Protein AF-W1YRT7-F1 (afdb_monomer)

Secondary structure (DSSP, 8-state):
--SHHHHHHHHHHSEEEE-SS-EEEE---SS-TTSPP-------TTT---HHHHHHHHHHHTT-

Nearest PDB structures (foldseek):
  5by8-assembly1_B  TM=4.586E-01  e=3.751E+00  Aspergillus nidulans FGSC A4
  8i9r-assembly1_Cx  TM=4.466E-01  e=6.552E+00  Thermochaetoides thermophila DSM 1495
  8pv3-assembly1_Cg  TM=3.361E-01  e=4.312E+00  Thermochaetoides thermophila DSM 1495

Radius of gyration: 12.99 Å; Cα contacts (8 Å, |Δi|>4): 46; chains: 1; bounding box: 32×23×30 Å

Organism: NCBI:txid408170

Foldseek 3Di:
DPDPVVVVCQVPPFDWDDDPVDIDRDDDDPDDPPDDDDDDDDDDCVVPVDPVVVVVVVVVVVVD

InterPro domains:
  IPR000100 Ribonuclease P [PF00825] (2-63)
  IPR000100 Ribonuclease P [PTHR33992] (1-63)
  IPR000100 Ribonuclease P [TIGR00188] (3-63)
  IPR014721 Small ribosomal subunit protein uS5 domain 2-type fold, subgroup [G3DSA:3.30.230.10] (1-64)
  IPR020539 Ribonuclease P, conserved site [PS00648] (48-62)
  IPR020568 Ribosomal protein uS5 domain 2-type superfamily [SSF54211] (2-63)

Mean predicted aligned error: 4.4 Å

pLDDT: mean 89.94, std 10.1, range [58.44, 98.56]

Structure (mmCIF, N/CA/C/O backbone):
data_AF-W1YRT7-F1
#
_entry.id   AF-W1YRT7-F1
#
loop_
_atom_site.group_PDB
_atom_site.id
_atom_site.type_symbol
_atom_site.label_atom_id
_atom_site.label_alt_id
_atom_site.label_comp_id
_atom_site.label_asym_id
_atom_site.label_entity_id
_atom_site.label_seq_id
_atom_site.pdbx_PDB_ins_code
_atom_site.Cartn_x
_atom_site.Cartn_y
_atom_site.Cartn_z
_atom_site.occupancy
_atom_site.B_iso_or_equiv
_atom_site.auth_seq_id
_atom_site.auth_comp_id
_atom_site.auth_asym_id
_atom_site.auth_atom_id
_atom_site.pdbx_PDB_model_num
ATOM 1 N N . MET A 1 1 ? 9.829 1.150 -0.749 1.00 70.81 1 MET A N 1
ATOM 2 C CA . MET A 1 1 ? 9.931 2.617 -0.865 1.00 70.81 1 MET A CA 1
ATOM 3 C C . MET A 1 1 ? 10.407 3.163 0.452 1.00 70.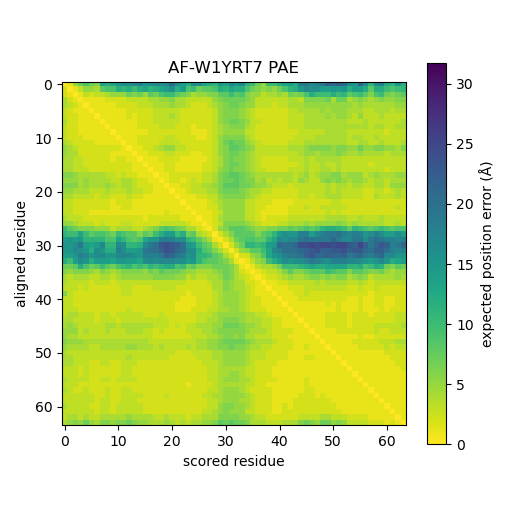81 1 MET A C 1
ATOM 5 O O . MET A 1 1 ? 9.905 2.728 1.489 1.00 70.81 1 MET A O 1
ATOM 9 N N . LEU A 1 2 ? 11.392 4.047 0.404 1.00 75.12 2 LEU A N 1
ATOM 10 C CA . LEU A 1 2 ? 12.079 4.542 1.593 1.00 75.12 2 LEU A CA 1
ATOM 11 C C . LEU A 1 2 ? 11.696 5.996 1.871 1.00 75.12 2 LEU A C 1
ATOM 13 O O . LEU A 1 2 ? 11.644 6.398 3.031 1.00 75.12 2 LEU A O 1
ATOM 17 N N . ARG A 1 3 ? 11.365 6.759 0.824 1.00 85.56 3 ARG A N 1
ATOM 18 C CA . ARG A 1 3 ? 11.111 8.198 0.900 1.00 85.56 3 ARG A CA 1
ATOM 19 C C . ARG A 1 3 ? 9.724 8.558 0.371 1.00 85.56 3 ARG A C 1
ATOM 21 O O . ARG A 1 3 ? 9.133 7.826 -0.419 1.00 85.56 3 ARG A O 1
ATOM 28 N N . SER A 1 4 ? 9.181 9.690 0.819 1.00 87.12 4 SER A N 1
ATOM 29 C CA . SER A 1 4 ? 7.885 10.213 0.353 1.00 87.12 4 SER A CA 1
ATOM 30 C C . SER A 1 4 ? 7.892 10.578 -1.136 1.00 87.12 4 SER A C 1
ATOM 32 O O . SER A 1 4 ? 6.852 10.486 -1.794 1.00 87.12 4 SER A O 1
ATOM 34 N N . GLU A 1 5 ? 9.052 10.956 -1.673 1.00 90.44 5 GLU A N 1
ATOM 35 C CA . GLU A 1 5 ? 9.257 11.224 -3.100 1.00 90.44 5 GLU A CA 1
ATOM 36 C C . GLU A 1 5 ? 9.016 9.973 -3.955 1.00 90.44 5 GLU A C 1
ATOM 38 O O . GLU A 1 5 ? 8.227 10.048 -4.894 1.00 90.44 5 GLU A O 1
ATOM 43 N N . ASP A 1 6 ? 9.537 8.805 -3.552 1.00 88.94 6 ASP A N 1
ATOM 44 C CA . ASP A 1 6 ? 9.313 7.526 -4.249 1.00 88.94 6 ASP A CA 1
ATOM 45 C C . ASP A 1 6 ? 7.814 7.227 -4.416 1.00 88.94 6 ASP A C 1
ATOM 47 O O . ASP A 1 6 ? 7.347 6.808 -5.477 1.00 88.94 6 ASP A O 1
ATOM 51 N N . PHE A 1 7 ? 7.038 7.463 -3.351 1.00 89.62 7 PHE A N 1
ATOM 52 C CA . PHE A 1 7 ? 5.587 7.286 -3.373 1.00 89.62 7 PHE A CA 1
ATOM 53 C C . PHE A 1 7 ? 4.911 8.279 -4.309 1.00 89.62 7 PHE A C 1
ATOM 55 O O . PHE A 1 7 ? 3.986 7.911 -5.030 1.00 89.62 7 PHE A O 1
ATOM 62 N N . THR A 1 8 ? 5.344 9.538 -4.279 1.00 92.31 8 THR A N 1
ATOM 63 C CA . THR A 1 8 ? 4.766 10.592 -5.116 1.00 92.31 8 THR A CA 1
ATOM 64 C C . THR A 1 8 ? 4.977 10.274 -6.590 1.00 92.31 8 THR A C 1
ATOM 66 O O . THR A 1 8 ? 4.020 10.346 -7.361 1.00 92.31 8 THR A O 1
ATOM 69 N N . THR A 1 9 ? 6.184 9.847 -6.962 1.00 91.69 9 THR A N 1
ATOM 70 C CA . THR A 1 9 ? 6.512 9.397 -8.317 1.00 91.69 9 THR A CA 1
ATOM 71 C C . THR A 1 9 ? 5.636 8.216 -8.723 1.00 91.69 9 THR A C 1
ATOM 73 O O . THR A 1 9 ? 4.890 8.316 -9.692 1.00 91.69 9 THR A O 1
ATOM 76 N N . ALA A 1 10 ? 5.603 7.137 -7.934 1.00 92.56 10 ALA A N 1
ATOM 77 C CA . ALA A 1 10 ? 4.795 5.965 -8.272 1.00 92.56 10 ALA A CA 1
ATOM 78 C C . ALA A 1 10 ? 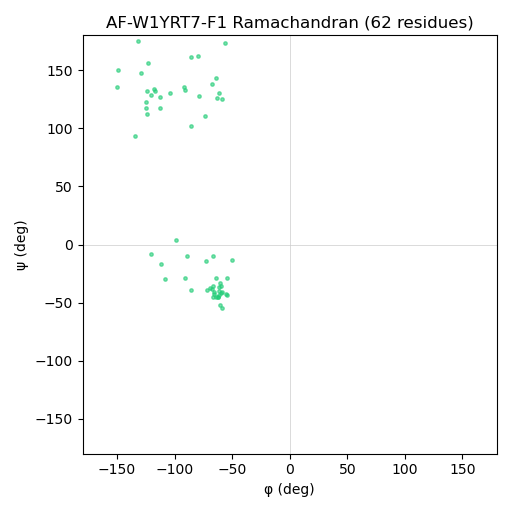3.293 6.275 -8.404 1.00 92.56 10 ALA A C 1
ATOM 80 O O . ALA A 1 10 ? 2.615 5.710 -9.260 1.00 92.56 10 ALA A O 1
ATOM 81 N N . VAL A 1 11 ? 2.759 7.183 -7.582 1.00 92.88 11 VAL A N 1
ATOM 82 C CA . VAL A 1 11 ? 1.347 7.585 -7.652 1.00 92.88 11 VAL A CA 1
ATOM 83 C C . VAL A 1 11 ? 1.048 8.443 -8.880 1.00 92.88 11 VAL A C 1
ATOM 85 O O . VAL A 1 11 ? -0.024 8.289 -9.463 1.00 92.88 11 VAL A O 1
ATOM 88 N N . ARG A 1 12 ? 1.956 9.353 -9.253 1.00 94.00 12 ARG A N 1
ATOM 89 C CA . ARG A 1 12 ? 1.728 10.325 -10.332 1.00 94.00 12 ARG A CA 1
ATOM 90 C C . ARG A 1 12 ? 2.063 9.792 -11.720 1.00 94.00 12 ARG A C 1
ATOM 92 O O . ARG A 1 12 ? 1.344 10.119 -12.655 1.00 94.00 12 ARG A O 1
ATOM 99 N N . SER A 1 13 ? 3.137 9.019 -11.854 1.00 91.75 13 SER A N 1
ATOM 100 C CA . SER A 1 13 ? 3.663 8.572 -13.152 1.00 91.75 13 SER A CA 1
ATOM 101 C C . SER A 1 13 ? 3.717 7.054 -13.313 1.00 91.75 13 SER A C 1
ATOM 103 O O . SER A 1 13 ? 4.013 6.573 -14.402 1.00 91.75 13 SER A O 1
ATOM 105 N N . GLY A 1 14 ? 3.450 6.288 -12.252 1.00 92.12 14 GLY A N 1
ATOM 106 C CA . GLY A 1 14 ? 3.458 4.829 -12.304 1.00 92.12 14 GLY A CA 1
ATOM 107 C C . GLY A 1 14 ? 2.186 4.224 -12.904 1.00 92.12 14 GLY A C 1
ATOM 108 O O . GLY A 1 14 ? 1.118 4.841 -12.940 1.00 92.12 14 GLY A O 1
ATOM 109 N N . ALA A 1 15 ? 2.286 2.957 -13.304 1.00 94.44 15 ALA A N 1
ATOM 110 C CA . ALA A 1 15 ? 1.138 2.131 -13.645 1.00 94.44 15 ALA A CA 1
ATOM 111 C C . ALA A 1 15 ? 0.248 1.916 -12.412 1.00 94.44 15 ALA A C 1
ATOM 113 O O . ALA A 1 15 ? 0.726 1.752 -11.286 1.00 94.44 15 ALA A O 1
ATOM 114 N N . ARG A 1 16 ? -1.068 1.889 -12.629 1.00 95.88 16 ARG A N 1
ATOM 115 C CA . ARG A 1 16 ? -2.069 1.722 -11.573 1.00 95.88 16 ARG A CA 1
ATOM 116 C C . ARG A 1 16 ? -2.903 0.475 -11.831 1.00 95.88 16 ARG A C 1
ATOM 118 O O . ARG A 1 16 ? -3.514 0.349 -12.885 1.00 95.88 16 ARG A O 1
ATOM 125 N N . ALA A 1 17 ? -3.013 -0.381 -10.822 1.00 96.88 17 ALA A N 1
ATOM 126 C CA . ALA A 1 17 ? -3.941 -1.508 -10.801 1.00 96.88 17 ALA A CA 1
ATOM 127 C C . ALA A 1 17 ? -4.741 -1.494 -9.495 1.00 96.88 17 ALA A C 1
ATOM 129 O O . ALA A 1 17 ? -4.250 -1.057 -8.453 1.00 96.88 17 ALA A O 1
ATOM 130 N N . GLY A 1 18 ? -5.992 -1.948 -9.527 1.00 95.44 18 GLY A N 1
ATOM 131 C CA . GLY A 1 18 ? -6.870 -1.845 -8.369 1.00 95.44 18 GLY A CA 1
ATOM 132 C C . GLY A 1 18 ? -7.893 -2.961 -8.270 1.00 95.44 18 GLY A C 1
ATOM 133 O O . GLY A 1 18 ? -8.372 -3.498 -9.260 1.00 95.44 18 GLY A O 1
ATOM 134 N N . SER A 1 19 ? -8.247 -3.266 -7.031 1.00 95.06 19 SER A N 1
ATOM 135 C CA . SER A 1 19 ? -9.356 -4.120 -6.634 1.00 95.06 19 SER A CA 1
ATOM 136 C C . SER A 1 19 ? -10.160 -3.414 -5.544 1.00 95.06 19 SER A C 1
ATOM 138 O O . SER A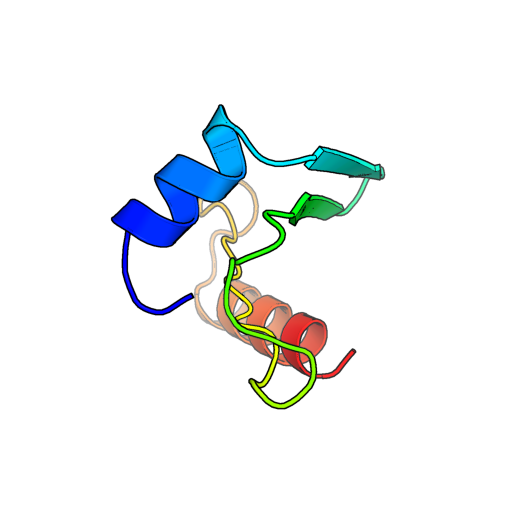 1 19 ? -9.742 -2.391 -4.998 1.00 95.06 19 SER A O 1
ATOM 140 N N . ARG A 1 20 ? -11.280 -4.015 -5.132 1.00 93.62 20 ARG A N 1
ATOM 141 C CA . ARG A 1 20 ? -12.102 -3.505 -4.022 1.00 93.62 20 ARG A CA 1
ATOM 142 C C . ARG A 1 20 ? -11.321 -3.297 -2.714 1.00 93.62 20 ARG A C 1
ATOM 144 O O . ARG A 1 20 ? -11.728 -2.483 -1.892 1.00 93.62 20 ARG A O 1
ATOM 151 N N . ARG A 1 21 ? -10.255 -4.071 -2.474 1.00 91.69 21 ARG A N 1
ATOM 152 C CA . ARG A 1 21 ? -9.528 -4.098 -1.188 1.00 91.69 21 ARG A CA 1
ATOM 153 C C . ARG A 1 21 ? -8.118 -3.515 -1.252 1.00 91.69 21 ARG A C 1
ATOM 155 O O . ARG A 1 21 ? -7.552 -3.234 -0.199 1.00 91.69 21 ARG A O 1
ATOM 162 N N . LEU A 1 22 ? -7.548 -3.364 -2.444 1.00 94.00 22 LEU A N 1
ATOM 163 C CA . LEU A 1 22 ? -6.159 -2.958 -2.625 1.00 94.00 22 LEU A CA 1
ATOM 164 C C . LEU A 1 22 ? -6.000 -2.189 -3.931 1.00 94.00 22 LEU A C 1
ATOM 166 O O . LEU A 1 22 ? -6.498 -2.627 -4.965 1.00 94.00 22 LEU A O 1
ATOM 170 N N . VAL A 1 23 ? -5.263 -1.085 -3.874 1.00 96.50 23 VAL A N 1
ATOM 171 C CA . VAL A 1 23 ? -4.787 -0.346 -5.045 1.00 96.50 23 VAL A CA 1
ATOM 172 C C . VAL A 1 23 ? -3.267 -0.383 -5.018 1.00 96.50 23 VAL A C 1
ATOM 174 O O . VAL A 1 23 ? -2.665 -0.156 -3.969 1.00 96.50 23 VAL A O 1
ATOM 177 N N . ILE A 1 24 ? -2.671 -0.686 -6.164 1.00 95.50 24 ILE A N 1
ATOM 178 C CA . ILE A 1 24 ? -1.232 -0.774 -6.365 1.00 95.50 24 ILE A CA 1
ATOM 179 C C . ILE A 1 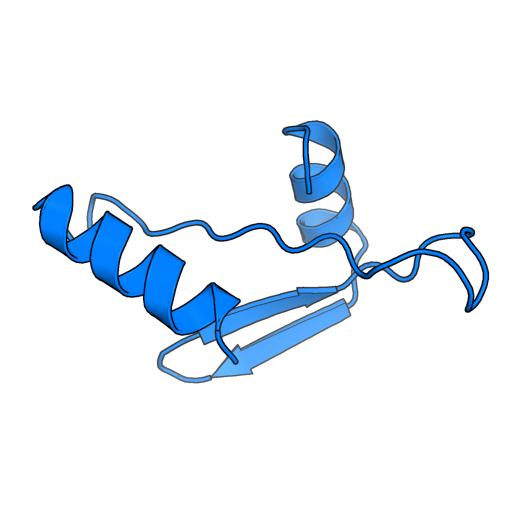24 ? -0.837 0.295 -7.375 1.00 95.50 24 ILE A C 1
ATOM 181 O O . ILE A 1 24 ? -1.458 0.441 -8.429 1.00 95.50 24 ILE A O 1
ATOM 185 N N . HIS A 1 25 ? 0.207 1.028 -7.019 1.00 95.50 25 HIS A N 1
ATOM 186 C CA . HIS A 1 25 ? 0.934 1.911 -7.911 1.00 95.50 25 HIS A CA 1
ATOM 187 C C . HIS A 1 25 ? 2.324 1.319 -8.108 1.00 95.50 25 HIS A C 1
ATOM 189 O O . HIS A 1 25 ? 3.001 0.999 -7.128 1.00 95.50 25 HIS A O 1
ATOM 195 N N . TYR A 1 26 ? 2.719 1.145 -9.361 1.00 92.50 26 TYR A N 1
ATOM 196 C CA . TYR A 1 26 ? 3.967 0.511 -9.748 1.00 92.50 26 TYR A CA 1
ATOM 197 C C . TYR A 1 26 ? 4.754 1.451 -10.656 1.00 92.50 26 TYR A C 1
ATOM 199 O O . TYR A 1 26 ? 4.263 1.872 -11.698 1.00 92.50 26 TYR A O 1
ATOM 207 N N . SER A 1 27 ? 5.980 1.769 -10.256 1.00 89.56 27 SER A N 1
ATOM 208 C CA . SER A 1 27 ? 6.956 2.433 -11.114 1.00 89.56 27 SER A CA 1
ATOM 209 C C . SER A 1 27 ? 8.072 1.435 -11.360 1.00 89.56 27 SER A C 1
ATOM 211 O O . SER A 1 27 ? 8.726 1.021 -10.401 1.00 89.56 27 SER A O 1
ATOM 213 N N . ALA A 1 28 ? 8.279 1.052 -12.618 1.00 81.44 28 ALA A N 1
ATOM 214 C CA . ALA A 1 28 ? 9.517 0.393 -13.002 1.00 81.44 28 ALA A CA 1
ATOM 215 C C . ALA A 1 28 ? 10.654 1.398 -12.759 1.00 81.44 28 ALA A C 1
ATOM 217 O O . ALA A 1 28 ? 10.546 2.559 -13.155 1.00 81.44 28 ALA A O 1
ATOM 218 N N . GLY A 1 29 ? 11.668 0.998 -11.997 1.00 71.44 29 GLY A N 1
ATOM 219 C CA . GLY A 1 29 ? 12.877 1.798 -11.838 1.00 71.44 29 GLY A CA 1
ATOM 220 C C . GLY A 1 29 ? 13.863 1.493 -12.963 1.00 71.44 29 GLY A C 1
ATOM 221 O O . GLY A 1 29 ? 13.795 0.43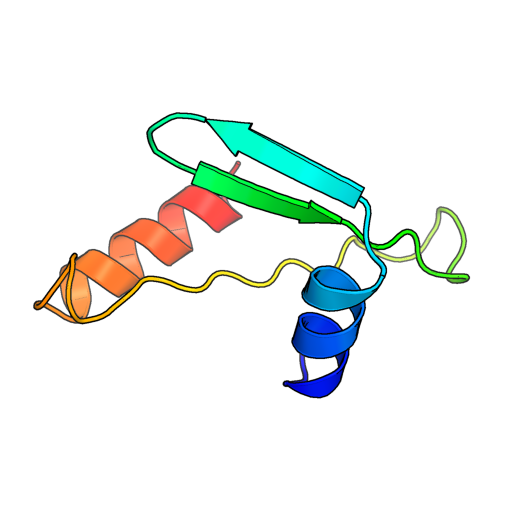2 -13.568 1.00 71.44 29 GLY A O 1
ATOM 222 N N . GLU A 1 30 ? 14.825 2.390 -13.170 1.00 64.81 30 GLU A N 1
ATOM 223 C CA . GLU A 1 30 ? 16.032 2.156 -13.990 1.00 64.81 30 GLU A CA 1
ATOM 224 C C . GLU A 1 30 ? 16.976 1.109 -13.363 1.00 64.81 30 GLU A C 1
ATOM 226 O O . GLU A 1 30 ? 17.969 0.692 -13.954 1.00 64.81 30 GLU A O 1
ATOM 231 N N . ALA A 1 31 ? 16.708 0.712 -12.117 1.00 59.25 31 ALA A N 1
ATOM 232 C CA . ALA A 1 31 ? 17.514 -0.251 -11.396 1.00 59.25 31 ALA A CA 1
ATOM 233 C C . ALA A 1 31 ? 17.245 -1.652 -11.963 1.00 59.25 31 ALA A C 1
ATOM 235 O O . ALA A 1 31 ? 16.145 -2.180 -11.814 1.00 59.25 31 ALA A O 1
ATOM 236 N N . GLY A 1 32 ? 18.247 -2.215 -12.646 1.00 58.44 32 GLY A N 1
ATOM 237 C CA . GLY A 1 32 ? 18.162 -3.513 -13.316 1.00 58.44 32 GLY A CA 1
ATOM 238 C C . GLY A 1 32 ? 17.748 -4.675 -12.405 1.00 58.44 32 GLY A C 1
ATOM 239 O O . GLY A 1 32 ? 17.668 -4.538 -11.179 1.00 58.44 32 GLY A O 1
ATOM 240 N N . ASP A 1 33 ? 17.534 -5.836 -13.032 1.00 63.62 33 ASP A N 1
ATOM 241 C CA . ASP A 1 33 ? 16.941 -7.069 -12.474 1.00 63.62 33 ASP A CA 1
ATOM 242 C C . ASP A 1 33 ? 17.539 -7.575 -11.144 1.00 63.62 33 ASP A C 1
ATOM 244 O O . ASP A 1 33 ? 16.960 -8.430 -10.477 1.00 63.62 33 ASP A O 1
ATOM 248 N N . THR A 1 34 ? 18.695 -7.057 -10.728 1.00 69.88 34 THR A N 1
ATOM 249 C CA . THR A 1 34 ? 19.405 -7.426 -9.498 1.00 69.88 34 THR A CA 1
ATOM 250 C C . THR A 1 34 ? 19.019 -6.612 -8.263 1.00 69.88 34 THR A C 1
ATOM 252 O O . THR A 1 34 ? 19.420 -6.982 -7.156 1.00 69.88 34 THR A O 1
ATOM 255 N N . THR A 1 35 ? 18.244 -5.529 -8.390 1.00 75.25 35 THR A N 1
ATOM 256 C CA . THR A 1 35 ? 17.806 -4.753 -7.216 1.00 75.25 35 THR A CA 1
ATOM 257 C C . THR A 1 35 ? 16.467 -5.244 -6.655 1.00 75.25 35 THR A C 1
ATOM 259 O O . THR A 1 35 ? 15.507 -5.441 -7.402 1.00 75.25 35 THR A O 1
ATOM 262 N N . PRO A 1 36 ? 16.349 -5.444 -5.327 1.00 80.00 36 PRO A N 1
ATOM 263 C CA . PRO A 1 36 ? 15.107 -5.920 -4.735 1.00 80.00 36 PRO A CA 1
ATOM 264 C C . PRO A 1 36 ? 13.996 -4.874 -4.860 1.00 80.00 36 PRO A C 1
ATOM 266 O O . PRO A 1 36 ? 14.196 -3.683 -4.601 1.00 80.00 36 PRO A O 1
ATOM 269 N N . ALA A 1 37 ? 12.788 -5.338 -5.186 1.00 84.25 37 ALA A N 1
ATOM 270 C CA . ALA A 1 37 ? 11.625 -4.476 -5.331 1.00 84.25 37 ALA A CA 1
ATOM 271 C C . ALA A 1 37 ? 11.324 -3.700 -4.035 1.00 84.25 37 ALA A C 1
ATOM 273 O O . ALA A 1 37 ? 11.115 -4.255 -2.951 1.00 84.25 37 ALA A O 1
ATOM 274 N N . LEU A 1 38 ? 11.247 -2.376 -4.151 1.00 8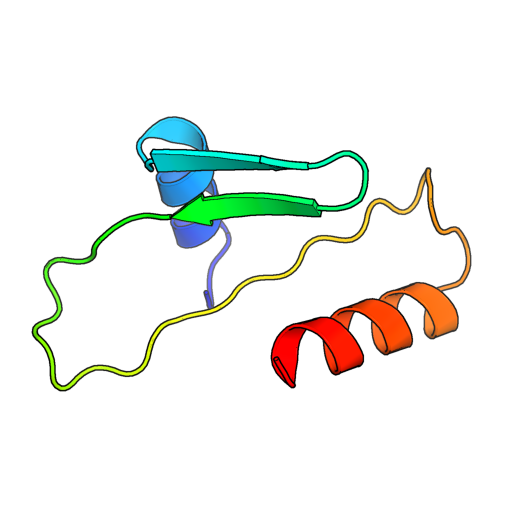8.12 38 LEU A N 1
ATOM 275 C CA . LEU A 1 38 ? 10.995 -1.490 -3.024 1.00 88.12 38 LEU A CA 1
ATOM 276 C C . LEU A 1 38 ? 9.491 -1.328 -2.763 1.00 88.12 38 LEU A C 1
ATOM 278 O O . LEU A 1 38 ? 8.841 -0.467 -3.344 1.00 88.12 38 LEU A O 1
ATOM 282 N N . VAL A 1 39 ? 8.948 -2.009 -1.751 1.00 90.81 39 VAL A N 1
ATOM 283 C CA . VAL A 1 39 ? 7.507 -1.922 -1.420 1.00 90.81 39 VAL A CA 1
ATOM 284 C C . VAL A 1 39 ? 7.190 -0.839 -0.382 1.00 90.81 39 VAL A C 1
ATOM 286 O O . VAL A 1 39 ? 7.876 -0.688 0.635 1.00 90.81 39 VAL A O 1
ATOM 289 N N . GLY A 1 40 ? 6.130 -0.070 -0.632 1.00 92.88 40 GLY A N 1
ATOM 290 C CA . GLY A 1 40 ? 5.560 0.918 0.280 1.00 92.88 40 GLY A CA 1
ATOM 291 C C . GLY A 1 40 ? 4.073 0.652 0.541 1.00 92.88 40 GLY A C 1
ATOM 292 O O . GLY A 1 40 ? 3.322 0.430 -0.399 1.00 92.88 40 GLY A O 1
ATOM 293 N N . VAL A 1 41 ? 3.627 0.670 1.807 1.00 94.69 41 VAL A N 1
ATOM 294 C CA . VAL A 1 41 ? 2.223 0.370 2.170 1.00 94.69 41 VAL A CA 1
ATOM 295 C C . VAL A 1 41 ? 1.601 1.510 2.975 1.00 94.69 41 VAL A C 1
ATOM 297 O O . VAL A 1 41 ? 2.007 1.777 4.114 1.00 94.69 41 VAL A O 1
ATOM 300 N N . VAL A 1 42 ? 0.557 2.127 2.419 1.00 95.25 42 VAL A N 1
ATOM 301 C CA . VAL A 1 42 ? -0.260 3.153 3.082 1.00 95.25 42 VAL A CA 1
ATOM 302 C C . VAL A 1 42 ? -1.589 2.538 3.519 1.00 95.25 42 VAL A C 1
ATOM 304 O O . VAL A 1 42 ? -2.275 1.896 2.734 1.00 95.25 42 VAL A O 1
ATOM 307 N N . VAL A 1 43 ? -1.963 2.744 4.786 1.00 96.94 43 VAL A N 1
ATOM 308 C CA . VAL A 1 43 ? -3.263 2.315 5.325 1.00 96.94 43 VAL A CA 1
ATOM 309 C C . VAL A 1 43 ? -3.970 3.543 5.903 1.00 96.94 43 VAL A C 1
ATOM 311 O O . VAL A 1 43 ? -3.488 4.082 6.908 1.00 96.94 43 VAL A O 1
ATOM 314 N N . PRO A 1 44 ? -5.081 4.008 5.303 1.00 95.75 44 PRO A N 1
ATOM 315 C CA . PRO A 1 44 ? -5.766 5.217 5.744 1.00 95.75 44 PRO A CA 1
ATOM 316 C C . PRO A 1 44 ? -6.279 5.105 7.182 1.00 95.75 44 PRO A C 1
ATOM 318 O O . PRO A 1 44 ? -6.990 4.162 7.535 1.00 95.75 44 PRO A O 1
ATOM 321 N N . LYS A 1 45 ? -5.984 6.113 8.014 1.00 97.38 45 LYS A N 1
ATOM 322 C CA . LYS A 1 45 ? -6.508 6.192 9.391 1.00 97.38 45 LYS A CA 1
ATOM 323 C C . LYS A 1 45 ? -8.041 6.242 9.422 1.00 97.38 45 LYS A C 1
ATOM 325 O O . LYS A 1 45 ? -8.637 5.667 10.323 1.00 97.38 45 LYS A O 1
ATOM 330 N N . LYS A 1 46 ? -8.656 6.872 8.411 1.00 97.00 46 LYS A N 1
ATOM 331 C CA . LYS A 1 46 ? -10.116 7.000 8.262 1.00 97.00 46 LYS A CA 1
ATOM 332 C C . LYS A 1 46 ? -10.824 5.648 8.130 1.00 97.00 46 LYS A C 1
ATOM 334 O O . LYS A 1 46 ? -11.917 5.486 8.649 1.00 97.00 46 LYS A O 1
ATOM 339 N N . GLN A 1 47 ? -10.207 4.683 7.450 1.00 95.94 47 GLN A N 1
ATOM 340 C CA . GLN A 1 47 ? -10.787 3.350 7.247 1.00 95.94 47 GLN A CA 1
ATOM 341 C C . GLN A 1 47 ? -10.388 2.370 8.354 1.00 95.94 47 GLN A C 1
ATOM 343 O O . GLN A 1 47 ? -11.124 1.439 8.661 1.00 95.94 47 GLN A O 1
ATOM 348 N N . VAL A 1 48 ? -9.211 2.565 8.958 1.00 97.25 48 VAL A N 1
ATOM 349 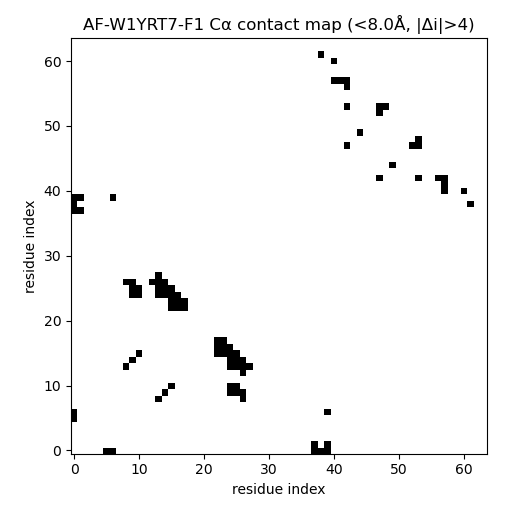C CA . VAL A 1 48 ? -8.686 1.692 10.010 1.00 97.25 48 VAL A CA 1
ATOM 350 C C . VAL A 1 48 ? -8.137 2.551 11.143 1.00 97.25 48 VAL A C 1
ATOM 352 O O . VAL A 1 48 ? -6.971 2.952 11.123 1.00 97.25 48 VAL A O 1
ATOM 355 N N . ALA A 1 49 ? -8.968 2.816 12.151 1.00 97.25 49 ALA A N 1
ATOM 356 C CA . ALA A 1 49 ? -8.646 3.734 13.247 1.00 97.25 49 ALA A CA 1
ATOM 357 C C . ALA A 1 49 ? -7.544 3.212 14.188 1.00 97.25 49 ALA A C 1
ATOM 359 O O . ALA A 1 49 ? -6.669 3.971 14.615 1.00 97.25 49 ALA A O 1
ATOM 360 N N . LYS A 1 50 ? -7.518 1.903 14.472 1.00 98.31 50 LYS A N 1
ATOM 361 C CA . LYS A 1 50 ? -6.546 1.302 15.400 1.00 98.31 50 LYS A CA 1
ATOM 362 C C . LYS A 1 50 ? -5.181 1.098 14.740 1.00 98.31 50 LYS A C 1
ATOM 364 O O . LYS A 1 50 ? -5.067 0.455 13.695 1.00 98.31 50 LYS A O 1
ATOM 369 N N . ALA A 1 51 ? -4.123 1.599 15.379 1.00 98.12 51 ALA A N 1
ATOM 370 C CA . ALA A 1 51 ? -2.750 1.466 14.885 1.00 98.12 51 ALA A CA 1
ATOM 371 C C . ALA A 1 51 ? -2.298 0.003 14.775 1.00 98.12 51 ALA A C 1
ATOM 373 O O . ALA A 1 51 ? -1.698 -0.380 13.773 1.00 98.12 51 ALA A O 1
ATOM 374 N N . THR A 1 52 ? -2.663 -0.831 15.749 1.00 98.56 52 THR A N 1
ATOM 375 C CA . THR A 1 52 ? -2.374 -2.273 15.756 1.00 98.56 52 THR A CA 1
ATOM 376 C C . THR A 1 52 ? -2.971 -2.983 14.540 1.00 98.56 52 THR A C 1
ATOM 378 O O . THR A 1 52 ? -2.296 -3.795 13.906 1.00 98.56 52 THR A O 1
ATOM 381 N N . HIS A 1 53 ? -4.194 -2.620 14.140 1.00 98.38 53 HIS A N 1
ATOM 382 C CA . HIS A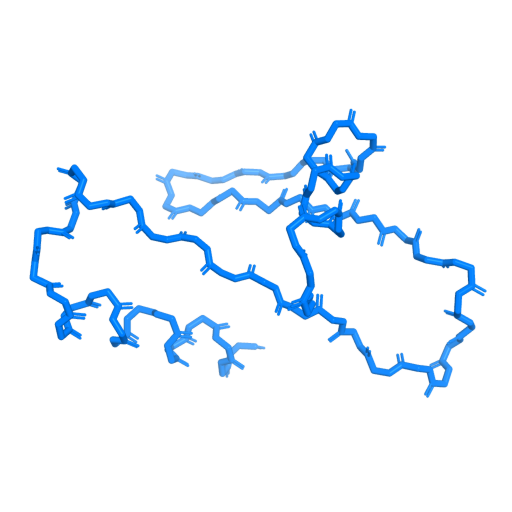 1 53 ? -4.836 -3.158 12.938 1.00 98.38 53 HIS A CA 1
ATOM 383 C C . HIS A 1 53 ? -4.101 -2.716 11.666 1.00 98.38 53 HIS A C 1
ATOM 385 O O . HIS A 1 53 ? -3.802 -3.555 10.816 1.00 98.38 53 HIS A O 1
ATOM 391 N N . ARG A 1 54 ? -3.723 -1.432 11.553 1.00 98.25 54 ARG A N 1
ATOM 392 C CA . ARG A 1 54 ? -2.919 -0.941 10.418 1.00 98.25 54 ARG A CA 1
ATOM 393 C C . ARG A 1 54 ? -1.569 -1.653 10.323 1.00 98.25 54 ARG A C 1
ATOM 395 O O . ARG A 1 54 ? -1.164 -2.036 9.231 1.00 98.25 54 ARG A O 1
ATOM 402 N N . ASN A 1 55 ? -0.895 -1.876 11.448 1.00 97.94 55 ASN A N 1
ATOM 403 C CA . ASN A 1 55 ? 0.395 -2.569 11.484 1.00 97.94 55 ASN A CA 1
ATOM 404 C C . ASN A 1 55 ? 0.257 -4.047 11.103 1.00 97.94 55 ASN A C 1
ATOM 406 O O . ASN A 1 55 ? 1.091 -4.567 10.364 1.00 97.94 55 ASN A O 1
ATOM 410 N N . ARG A 1 56 ? -0.827 -4.709 11.528 1.00 98.19 56 ARG A N 1
ATOM 411 C CA . ARG A 1 56 ? -1.148 -6.071 11.083 1.00 98.19 56 ARG A CA 1
ATOM 412 C C . ARG A 1 56 ? -1.376 -6.130 9.573 1.00 98.19 56 ARG A C 1
ATOM 414 O O . ARG A 1 56 ? -0.849 -7.034 8.935 1.00 98.19 56 ARG A O 1
ATOM 421 N N . ILE A 1 57 ? -2.113 -5.173 9.003 1.00 97.69 57 ILE A N 1
ATOM 422 C CA . ILE A 1 57 ? -2.331 -5.084 7.550 1.00 97.69 57 ILE A CA 1
ATOM 423 C C . ILE A 1 57 ? -0.995 -4.904 6.826 1.00 97.69 57 ILE A C 1
ATOM 425 O O . ILE A 1 57 ? -0.671 -5.711 5.963 1.00 97.69 57 ILE A O 1
ATOM 429 N N . LYS A 1 58 ? -0.181 -3.917 7.226 1.00 97.00 58 LYS A N 1
ATOM 430 C CA . LYS A 1 58 ? 1.144 -3.683 6.627 1.00 97.00 58 LYS A CA 1
ATOM 431 C C . LYS A 1 58 ? 2.030 -4.929 6.679 1.00 97.00 58 LYS A C 1
ATOM 433 O O . LYS A 1 58 ? 2.680 -5.234 5.689 1.00 97.00 58 LYS A O 1
ATOM 438 N N . ARG A 1 59 ? 2.046 -5.651 7.806 1.00 97.19 59 ARG A N 1
ATOM 439 C CA . ARG A 1 59 ? 2.828 -6.886 7.955 1.00 97.19 59 ARG A CA 1
ATOM 440 C C . ARG A 1 59 ? 2.343 -7.989 7.016 1.00 97.19 59 ARG A C 1
ATOM 442 O O . ARG A 1 59 ? 3.165 -8.621 6.377 1.00 97.19 59 ARG A O 1
ATOM 449 N N . ARG A 1 60 ? 1.026 -8.196 6.911 1.00 96.69 60 ARG A N 1
ATOM 450 C CA . ARG A 1 60 ? 0.454 -9.215 6.015 1.00 96.69 60 ARG A CA 1
ATOM 451 C C . ARG A 1 60 ? 0.706 -8.900 4.546 1.00 96.69 60 ARG A C 1
ATOM 453 O O . ARG A 1 60 ? 1.028 -9.807 3.805 1.00 96.69 60 ARG A O 1
ATOM 460 N N . VAL A 1 61 ? 0.578 -7.636 4.145 1.00 94.56 61 VAL A N 1
ATOM 461 C CA . VAL A 1 61 ? 0.801 -7.217 2.751 1.00 94.56 61 VAL A CA 1
ATOM 462 C C . VAL A 1 61 ? 2.266 -7.374 2.341 1.00 94.56 61 VAL A C 1
ATOM 464 O O . VAL A 1 61 ? 2.526 -7.742 1.210 1.00 94.56 61 VAL A O 1
ATOM 467 N N . ARG A 1 62 ? 3.220 -7.128 3.248 1.00 93.25 62 ARG A N 1
ATOM 468 C CA . ARG A 1 62 ? 4.659 -7.313 2.975 1.00 93.25 62 ARG A CA 1
ATOM 469 C C . ARG A 1 62 ? 5.102 -8.779 2.895 1.00 93.25 62 ARG A C 1
ATOM 471 O O . ARG A 1 62 ? 6.238 -9.017 2.517 1.00 93.25 62 ARG A O 1
ATOM 478 N N . ALA A 1 63 ? 4.265 -9.710 3.345 1.00 94.06 63 ALA A N 1
ATOM 479 C CA . ALA A 1 63 ? 4.560 -11.142 3.362 1.00 94.06 63 ALA A CA 1
ATOM 480 C C . ALA A 1 63 ? 3.930 -11.896 2.175 1.00 94.06 63 ALA A C 1
ATOM 482 O O . ALA A 1 63 ? 3.980 -13.123 2.154 1.00 94.06 63 A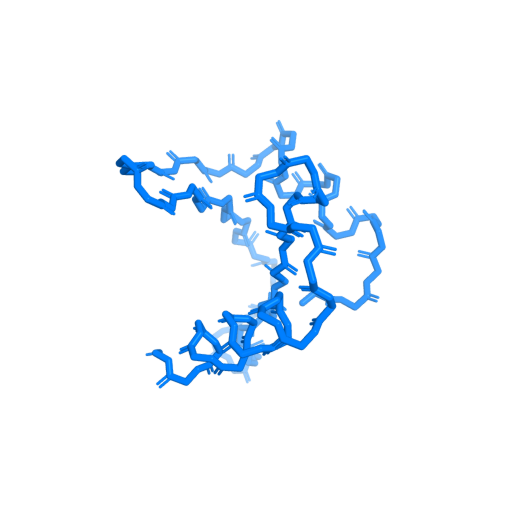LA A O 1
ATOM 483 N N . LEU A 1 64 ? 3.281 -11.168 1.262 1.00 89.12 64 LEU A N 1
ATOM 484 C CA . LEU A 1 64 ? 2.836 -11.657 -0.042 1.00 89.12 64 LEU A CA 1
ATOM 485 C C . LEU A 1 64 ? 3.958 -11.438 -1.053 1.00 89.12 64 LEU A C 1
ATOM 487 O O . LEU A 1 64 ? 4.093 -12.306 -1.935 1.00 89.12 64 LEU A O 1
#

Solvent-accessible surface area (backbone atoms only — not comparable to full-atom values): 4199 Å² total; per-residue (Å²): 65,91,50,74,63,56,52,51,48,18,68,74,76,26,53,75,52,74,57,100,88,51,76,48,60,45,56,89,66,93,68,56,97,84,58,80,84,66,72,70,82,87,72,59,57,91,84,43,76,52,67,70,58,42,50,51,50,48,54,56,63,75,74,110

Sequence (64 aa):
MLRSEDFTTAVRSGARAGSRRLVIHYSAGEAGDTTPALVGVVVPKKQVAKATHRNRIKRRVRAL